Protein AF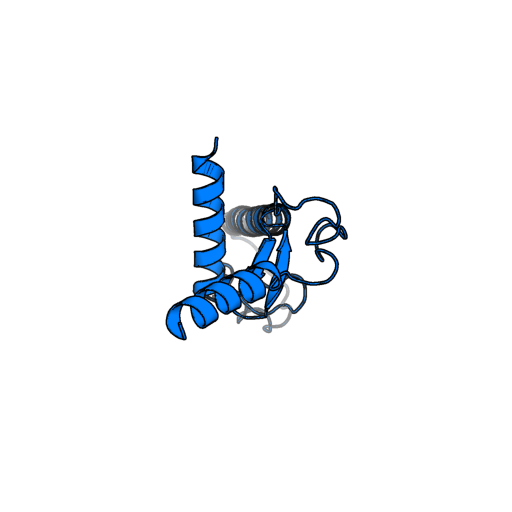-A0A453I289-F1 (afdb_monomer)

Nearest PDB structures (foldseek):
  7uhy-assembly1_B-2  TM=7.084E-01  e=6.950E-01  Homo sapiens

Solvent-accessible surface area (backbone atoms only — not comparable to full-atom values): 8105 Å² total; per-residue (Å²): 109,69,66,57,52,52,51,52,50,49,50,56,53,56,75,65,67,62,77,81,62,54,11,84,83,79,70,45,63,45,57,67,97,82,48,94,85,60,75,63,63,59,40,66,36,75,77,77,64,56,56,31,37,40,68,58,52,52,52,55,51,55,51,59,58,50,55,56,60,54,54,62,59,57,74,75,72,69,91,74,84,87,89,79,94,73,80,94,74,61,76,76,57,68,85,43,71,92,47,55,57,42,92,85,79,60,49,64,56,40,70,68,31,52,51,54,52,49,56,52,52,54,56,57,61,76,74,110

Organism: Aegilops tauschii subsp. strangulata (NCBI:txid200361)

Sequence (128 aa):
MLVTLCEEAGEILSNMNHPAGDCPLCLYPLVSENNHDSALPFMKLMSCYHCFHSDCIMRWWGWLQHDDANSKKIDTTISTEEGLRLSNSDKLFSANHHKGFCPVCRKVFDEKDIEHVRDLLDANTSQL

Foldseek 3Di:
DVVVVVVVVVVVVVLVPFDAAAAPQPRHTQADPPDPPDNQDWDAQPVPRHIHRLVRVLVVLVVLVVVVVVVVVVVVPDPDDDDDDDDPPCVVVVVQSVFFADPPPRHTGDPVRVVRSVVVVV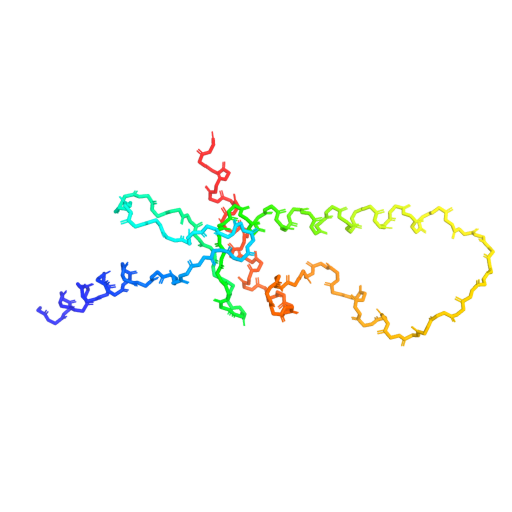VVVVVD

pLDDT: mean 72.65, std 19.72, range [32.56, 96.06]

Mean predicted aligned error: 12.89 Å

Secondary structure (DSSP, 8-state):
-HHHHHHHHHHHHHHH-PPPSB-TTT-SBSS-TT-SS--PPEEE-TTT--EEEHHHHHHHHHHHHHHHHHHHHHTTS----------TTSTTTTT-TTS-B-TTT-PBPPHHHHHHHHHHHHHHHTT-

Radius of gyration: 20.58 Å; Cα contacts (8 Å, |Δi|>4): 90; chains: 1; bounding box: 36×40×77 Å

Structure (mmCIF, N/CA/C/O backbone):
data_AF-A0A453I289-F1
#
_entry.id   AF-A0A453I289-F1
#
loop_
_atom_site.group_PDB
_atom_site.id
_atom_site.type_symbol
_atom_site.label_atom_id
_atom_site.label_alt_id
_atom_site.label_comp_id
_atom_site.label_asym_id
_atom_site.label_entity_id
_atom_site.label_seq_id
_atom_site.pdbx_PDB_ins_code
_atom_site.Cartn_x
_atom_site.Cartn_y
_atom_site.Cartn_z
_atom_site.occupancy
_atom_site.B_iso_or_equiv
_atom_site.auth_seq_id
_atom_site.auth_comp_id
_atom_site.auth_asym_id
_atom_site.auth_atom_id
_atom_site.pdbx_PDB_model_num
ATOM 1 N N . MET A 1 1 ? -1.238 5.954 35.481 1.00 77.38 1 MET A N 1
ATOM 2 C CA . MET A 1 1 ? -0.072 5.048 35.428 1.00 77.38 1 MET A CA 1
ATOM 3 C C . MET A 1 1 ? -0.255 3.984 34.352 1.00 77.38 1 MET A C 1
ATOM 5 O O . MET A 1 1 ? 0.557 3.966 33.449 1.00 77.38 1 MET A O 1
ATOM 9 N N . LEU A 1 2 ? -1.329 3.175 34.360 1.00 91.81 2 LEU A N 1
ATOM 10 C CA . LEU A 1 2 ? -1.567 2.204 33.274 1.00 91.81 2 LEU A CA 1
ATOM 11 C C . LEU A 1 2 ? -1.840 2.868 31.912 1.00 91.81 2 LEU A C 1
ATOM 13 O O . LEU A 1 2 ? -1.240 2.474 30.928 1.00 91.81 2 LEU A O 1
ATOM 17 N N . VAL A 1 3 ? -2.689 3.903 31.870 1.00 94.19 3 VAL A N 1
ATOM 18 C CA . VAL A 1 3 ? -3.008 4.637 30.626 1.00 94.19 3 VAL A CA 1
ATOM 19 C C . VAL A 1 3 ? -1.744 5.192 29.965 1.00 94.19 3 VAL A C 1
ATOM 21 O O . VAL A 1 3 ? -1.518 4.950 28.791 1.00 94.19 3 VAL A O 1
ATOM 24 N N . THR A 1 4 ? -0.876 5.824 30.753 1.00 93.19 4 THR A N 1
ATOM 25 C CA . THR A 1 4 ? 0.390 6.414 30.297 1.00 93.19 4 THR A CA 1
ATOM 26 C C . THR A 1 4 ? 1.342 5.363 29.720 1.00 93.19 4 THR A C 1
ATOM 28 O O . THR A 1 4 ? 1.926 5.572 28.667 1.00 93.19 4 THR A O 1
ATOM 31 N N . LEU A 1 5 ? 1.443 4.195 30.369 1.00 94.62 5 LEU A N 1
ATOM 32 C CA . LEU A 1 5 ? 2.221 3.063 29.853 1.00 94.62 5 LEU A CA 1
ATOM 33 C C . LEU A 1 5 ? 1.639 2.510 28.546 1.00 94.62 5 LEU A C 1
ATOM 35 O O . LEU A 1 5 ? 2.388 2.110 27.661 1.00 94.62 5 LEU A O 1
ATOM 39 N N . CYS A 1 6 ? 0.311 2.460 28.423 1.00 96.06 6 CYS A N 1
ATOM 40 C CA . CYS A 1 6 ? -0.344 2.013 27.198 1.00 96.06 6 CYS A CA 1
ATOM 41 C C . CYS A 1 6 ? -0.134 2.998 26.039 1.00 96.06 6 CYS A C 1
ATOM 43 O O . CYS A 1 6 ? 0.075 2.555 24.914 1.00 96.06 6 CYS A O 1
ATOM 45 N N . GLU A 1 7 ? -0.174 4.303 26.307 1.00 94.50 7 GLU A N 1
ATOM 46 C CA . GLU A 1 7 ? 0.094 5.352 25.317 1.00 94.50 7 GLU A CA 1
ATOM 47 C C . GLU A 1 7 ? 1.543 5.287 24.823 1.00 94.50 7 GLU A C 1
ATOM 49 O O . GLU A 1 7 ? 1.771 5.202 23.618 1.00 94.50 7 GLU A O 1
ATOM 54 N N . GLU A 1 8 ? 2.508 5.209 25.743 1.00 94.50 8 GLU A N 1
ATOM 55 C CA . GLU A 1 8 ? 3.934 5.104 25.414 1.00 94.50 8 GLU A CA 1
ATOM 56 C C . GLU A 1 8 ? 4.250 3.811 24.646 1.00 94.50 8 GLU A C 1
ATOM 58 O O . GLU A 1 8 ? 4.958 3.825 23.639 1.00 94.50 8 GLU A O 1
ATOM 63 N N . ALA A 1 9 ? 3.655 2.684 25.051 1.00 93.25 9 ALA A N 1
ATOM 64 C CA . ALA A 1 9 ? 3.773 1.439 24.299 1.00 93.25 9 ALA A CA 1
ATOM 65 C C . ALA A 1 9 ? 3.180 1.566 22.886 1.00 93.25 9 ALA A C 1
ATOM 67 O O . ALA A 1 9 ? 3.764 1.054 21.931 1.00 93.25 9 ALA A O 1
ATOM 68 N N . GLY A 1 10 ? 2.041 2.247 22.736 1.00 90.06 10 GLY A N 1
ATOM 69 C CA . GLY A 1 10 ? 1.417 2.501 21.439 1.00 90.06 10 GLY A CA 1
ATOM 70 C C . GLY A 1 10 ? 2.304 3.335 20.516 1.00 90.06 10 GLY A C 1
ATOM 71 O O . GLY A 1 10 ? 2.446 2.994 19.341 1.00 90.06 10 GLY A O 1
ATOM 72 N N . GLU A 1 11 ? 2.941 4.377 21.045 1.00 88.00 11 GLU A N 1
ATOM 73 C CA . GLU A 1 11 ? 3.878 5.225 20.306 1.00 88.00 11 GLU A CA 1
ATOM 74 C C . GLU A 1 11 ? 5.115 4.438 19.852 1.00 88.00 11 GLU A C 1
ATOM 76 O O . GLU A 1 11 ? 5.426 4.412 18.660 1.00 88.00 11 GLU A O 1
ATOM 81 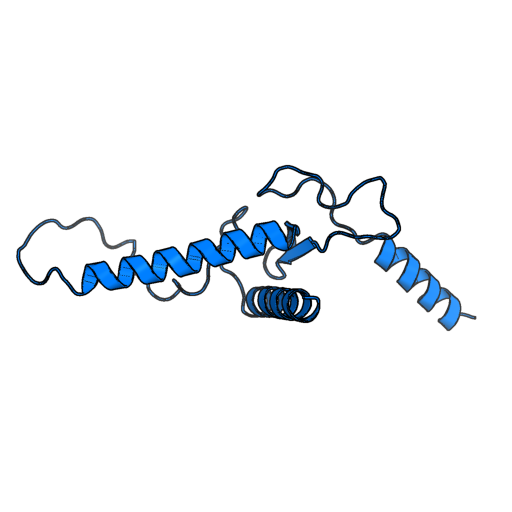N N . ILE A 1 12 ? 5.767 3.714 20.768 1.00 86.88 12 ILE A N 1
ATOM 82 C CA . ILE A 1 12 ? 6.955 2.903 20.458 1.00 86.88 12 ILE A CA 1
ATOM 83 C C . ILE A 1 12 ? 6.627 1.853 19.393 1.00 86.88 12 ILE A C 1
ATOM 85 O O . ILE A 1 12 ? 7.341 1.729 18.398 1.00 86.88 12 ILE A O 1
ATOM 89 N N . LEU A 1 13 ? 5.529 1.112 19.570 1.00 87.31 13 LEU A N 1
ATOM 90 C CA . LEU A 1 13 ? 5.132 0.070 18.624 1.00 87.31 13 LEU A CA 1
ATOM 91 C C . LEU A 1 13 ? 4.746 0.649 17.263 1.00 87.31 13 LEU A C 1
ATOM 93 O O . LEU A 1 13 ? 5.056 0.034 16.247 1.00 87.31 13 LEU A O 1
ATOM 97 N N . SER A 1 14 ? 4.112 1.823 17.224 1.00 82.62 14 SER A N 1
ATOM 98 C CA . SER A 1 14 ? 3.772 2.497 15.966 1.00 82.62 14 SER A CA 1
ATOM 99 C C . SER A 1 14 ? 5.023 2.959 15.223 1.00 82.62 14 SER A C 1
ATOM 101 O O . SER A 1 14 ? 5.135 2.719 14.023 1.00 82.62 14 SER A O 1
ATOM 103 N N . ASN A 1 15 ? 5.999 3.524 15.937 1.00 79.25 15 ASN A N 1
ATOM 104 C CA . ASN A 1 15 ? 7.278 3.952 15.365 1.00 79.25 15 ASN A CA 1
ATOM 105 C C . ASN A 1 15 ? 8.111 2.771 14.841 1.00 79.25 15 ASN A C 1
ATOM 107 O O . ASN A 1 15 ? 8.824 2.900 13.849 1.00 79.25 15 ASN A O 1
ATOM 111 N N . MET A 1 16 ? 7.994 1.599 15.471 1.00 80.00 16 MET A N 1
ATOM 112 C CA . MET A 1 16 ? 8.642 0.364 15.018 1.00 80.00 16 MET A CA 1
ATOM 113 C C . MET A 1 16 ? 7.865 -0.370 13.912 1.00 80.00 16 MET A C 1
ATOM 115 O O . MET A 1 16 ? 8.392 -1.308 13.315 1.00 80.00 16 MET A O 1
ATOM 119 N N . ASN A 1 17 ? 6.621 0.023 13.621 1.00 81.88 17 ASN A N 1
ATOM 120 C CA . ASN A 1 17 ? 5.751 -0.653 12.656 1.00 81.88 17 ASN A CA 1
ATOM 121 C C . ASN A 1 17 ? 6.005 -0.173 11.220 1.00 81.88 17 ASN A C 1
ATOM 123 O O . ASN A 1 17 ? 5.101 0.284 10.515 1.00 81.88 17 ASN A O 1
ATOM 127 N N . HIS A 1 18 ? 7.254 -0.279 10.783 1.00 81.81 18 HIS A N 1
ATOM 128 C CA . HIS A 1 18 ? 7.658 0.048 9.426 1.00 81.81 18 HIS A CA 1
ATOM 129 C C . HIS A 1 18 ? 7.816 -1.234 8.586 1.00 81.81 18 HIS A C 1
ATOM 131 O O . HIS A 1 18 ? 8.156 -2.296 9.117 1.00 81.81 18 HIS A O 1
ATOM 137 N N . PRO A 1 19 ? 7.559 -1.192 7.268 1.00 87.50 19 PRO A N 1
ATOM 138 C CA . PRO A 1 19 ? 7.777 -2.342 6.410 1.00 87.50 19 PRO A CA 1
ATOM 139 C C . PRO A 1 19 ? 9.271 -2.665 6.344 1.00 87.50 19 PRO A C 1
ATOM 141 O O . PRO A 1 19 ? 10.125 -1.777 6.390 1.00 87.50 19 PRO A O 1
ATOM 144 N N . ALA A 1 20 ? 9.576 -3.953 6.232 1.00 84.38 20 ALA A N 1
ATOM 145 C CA . ALA A 1 20 ? 10.927 -4.430 5.991 1.00 84.38 20 ALA A CA 1
ATOM 146 C C . ALA A 1 20 ? 11.169 -4.623 4.488 1.00 84.38 20 ALA A C 1
ATOM 148 O O . ALA A 1 20 ? 10.255 -4.997 3.748 1.00 84.38 20 ALA A O 1
ATOM 149 N N . GLY A 1 21 ? 12.422 -4.442 4.071 1.00 89.25 21 GLY A N 1
ATOM 150 C CA . GLY A 1 21 ? 12.885 -4.726 2.715 1.00 89.25 21 GLY A CA 1
ATOM 151 C C . GLY A 1 21 ? 12.678 -3.591 1.713 1.00 89.25 21 GLY A C 1
ATOM 152 O O . GLY A 1 21 ? 12.409 -2.438 2.066 1.00 89.25 21 GLY A O 1
ATOM 153 N N . ASP A 1 22 ? 12.831 -3.951 0.442 1.00 92.44 22 ASP A N 1
ATOM 154 C CA . ASP A 1 22 ? 12.874 -3.011 -0.672 1.00 92.44 22 ASP A CA 1
ATOM 155 C C . ASP A 1 22 ? 11.521 -2.879 -1.370 1.00 92.44 22 ASP A C 1
ATOM 157 O O . ASP A 1 22 ? 10.719 -3.814 -1.442 1.00 92.44 22 ASP A O 1
ATOM 161 N N . CYS A 1 23 ? 11.277 -1.700 -1.936 1.00 93.19 23 CYS A N 1
ATOM 162 C CA . CYS A 1 23 ? 10.119 -1.438 -2.771 1.00 93.19 23 CYS A CA 1
ATOM 163 C C . CYS A 1 23 ? 10.206 -2.286 -4.052 1.00 93.19 23 CYS A C 1
ATOM 165 O O . CYS A 1 23 ? 11.151 -2.111 -4.826 1.00 93.19 23 CYS A O 1
ATOM 167 N N . PRO A 1 24 ? 9.207 -3.131 -4.367 1.00 94.12 24 PRO A N 1
ATOM 168 C CA . PRO A 1 24 ? 9.261 -4.008 -5.541 1.00 94.12 24 PRO A CA 1
ATOM 169 C C . PRO A 1 24 ? 9.297 -3.285 -6.897 1.00 94.12 24 PRO A C 1
ATOM 171 O O . PRO A 1 24 ? 9.574 -3.913 -7.913 1.00 94.12 24 PRO A O 1
ATOM 174 N N . LEU A 1 25 ? 8.973 -1.987 -6.933 1.00 93.38 25 LEU A N 1
ATOM 175 C CA . LEU A 1 25 ? 8.912 -1.196 -8.167 1.00 93.38 25 LEU A CA 1
ATOM 176 C C . LEU A 1 25 ? 10.232 -0.489 -8.493 1.00 93.38 25 LEU A C 1
ATOM 178 O O . LEU A 1 25 ? 10.586 -0.388 -9.663 1.00 93.38 25 LEU A O 1
ATOM 182 N N . CYS A 1 26 ? 10.949 0.013 -7.484 1.00 94.00 26 CYS A N 1
ATOM 183 C CA . CYS A 1 26 ? 12.201 0.753 -7.685 1.00 94.00 26 CYS A CA 1
ATOM 184 C C . CYS A 1 26 ? 13.439 0.041 -7.128 1.00 94.00 26 CYS A C 1
ATOM 186 O O . CYS A 1 26 ? 14.548 0.469 -7.425 1.00 94.00 26 CYS A O 1
ATOM 188 N N . LEU A 1 27 ? 13.255 -1.037 -6.358 1.00 93.94 27 LEU A N 1
ATOM 189 C CA . LEU A 1 27 ? 14.310 -1.842 -5.734 1.00 93.94 27 LEU A CA 1
ATOM 190 C C . LEU A 1 27 ? 15.176 -1.083 -4.712 1.00 93.94 27 LEU A C 1
ATOM 192 O O . LEU A 1 27 ? 16.280 -1.517 -4.400 1.00 93.94 27 LEU A O 1
ATOM 196 N N . TYR A 1 28 ? 14.673 0.033 -4.180 1.00 91.31 28 TYR A N 1
ATOM 197 C CA . TYR A 1 28 ? 15.290 0.760 -3.068 1.00 91.31 28 TYR A CA 1
ATOM 198 C C . TYR A 1 28 ? 14.559 0.478 -1.747 1.00 91.31 28 TYR A C 1
ATOM 200 O O . TYR A 1 28 ? 13.350 0.216 -1.784 1.00 91.31 28 TYR A O 1
ATOM 208 N N . PRO A 1 29 ? 15.238 0.603 -0.590 1.00 90.44 29 PRO A N 1
ATOM 209 C CA . PRO A 1 29 ? 14.636 0.375 0.722 1.00 90.44 29 PRO A CA 1
ATOM 210 C C . PRO A 1 29 ? 13.346 1.172 0.929 1.00 90.44 29 PRO A C 1
ATOM 212 O O . PRO A 1 29 ? 13.290 2.370 0.636 1.00 90.44 29 PRO A O 1
ATOM 215 N N . LEU A 1 30 ? 12.299 0.522 1.452 1.00 87.06 30 LEU A N 1
ATOM 216 C CA . LEU A 1 30 ? 11.030 1.190 1.788 1.00 87.06 30 LEU A CA 1
ATOM 217 C C . LEU A 1 30 ? 11.198 2.229 2.903 1.00 87.06 30 LEU A C 1
ATOM 219 O O . LEU A 1 30 ? 10.445 3.197 2.960 1.00 87.06 30 LEU A O 1
ATOM 223 N N . VAL A 1 31 ? 12.200 2.028 3.758 1.00 83.62 31 VAL A N 1
ATOM 224 C CA . VAL A 1 31 ? 12.556 2.887 4.886 1.00 83.62 31 VAL A CA 1
ATOM 225 C C . VAL A 1 31 ? 14.060 3.133 4.817 1.00 83.62 31 VAL A C 1
ATOM 227 O O . VAL A 1 31 ? 14.831 2.189 4.659 1.00 83.62 31 VAL A O 1
ATOM 230 N N . SER A 1 32 ? 14.483 4.395 4.901 1.00 75.88 32 SER A N 1
ATOM 231 C CA . SER A 1 32 ? 15.907 4.751 4.927 1.00 75.88 32 SER A CA 1
ATOM 232 C C . SER A 1 32 ? 16.484 4.529 6.324 1.00 75.88 32 SER A C 1
ATOM 234 O O . SER A 1 32 ? 15.887 4.970 7.303 1.00 75.88 32 SER A O 1
ATOM 236 N N . GLU A 1 33 ? 17.667 3.919 6.418 1.00 65.38 33 GLU A N 1
ATOM 237 C CA . GLU A 1 33 ? 18.351 3.645 7.695 1.00 65.38 33 GLU A CA 1
ATOM 238 C C . GLU A 1 33 ? 18.751 4.923 8.464 1.00 65.38 33 GLU A C 1
ATOM 240 O O . GLU A 1 33 ? 18.994 4.862 9.665 1.00 65.38 33 GLU A O 1
ATOM 245 N N . ASN A 1 34 ? 18.787 6.088 7.797 1.00 60.16 34 ASN A N 1
ATOM 246 C CA . ASN A 1 34 ? 19.355 7.332 8.339 1.00 60.16 34 ASN A CA 1
ATOM 247 C C . ASN A 1 34 ? 18.347 8.453 8.655 1.00 60.16 34 ASN A C 1
ATOM 249 O O . ASN A 1 34 ? 18.769 9.512 9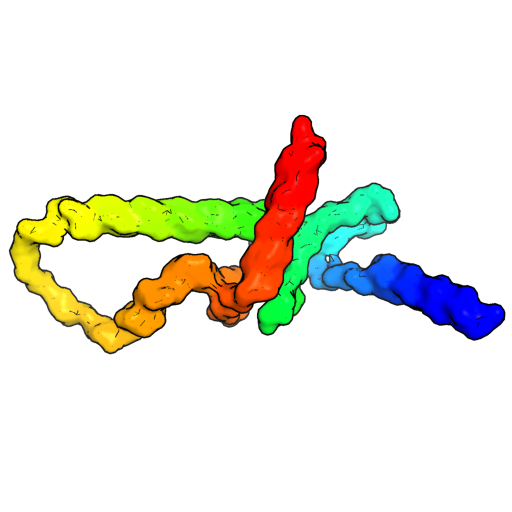.117 1.00 60.16 34 ASN A O 1
ATOM 253 N N . ASN A 1 35 ? 17.046 8.280 8.405 1.00 54.50 35 ASN A N 1
ATOM 254 C CA . ASN A 1 35 ? 16.068 9.360 8.590 1.00 54.50 35 ASN A CA 1
ATOM 255 C C . ASN A 1 35 ? 15.101 9.062 9.736 1.00 54.50 35 ASN A C 1
ATOM 257 O O . ASN A 1 35 ? 14.062 8.442 9.533 1.00 54.50 35 ASN A O 1
ATOM 261 N N . HIS A 1 36 ? 15.416 9.599 10.915 1.00 51.94 36 HIS A N 1
ATOM 262 C CA . HIS A 1 36 ? 14.460 9.725 12.019 1.00 51.94 36 HIS A CA 1
ATOM 263 C C . HIS A 1 36 ? 13.349 10.761 11.743 1.00 51.94 36 HIS A C 1
ATOM 265 O O . HIS A 1 36 ? 12.313 10.691 12.390 1.00 51.94 36 HIS A O 1
ATOM 271 N N . ASP A 1 37 ? 13.521 11.660 10.760 1.00 51.38 37 ASP A N 1
ATOM 272 C CA . ASP A 1 37 ? 12.644 12.837 10.589 1.00 51.38 37 ASP A CA 1
ATOM 273 C C . ASP A 1 37 ? 11.951 12.964 9.221 1.00 51.38 37 ASP A C 1
ATOM 275 O O . ASP A 1 37 ? 11.154 13.874 9.004 1.00 51.38 37 ASP A O 1
ATOM 279 N N . SER A 1 38 ? 12.209 12.062 8.272 1.00 49.06 38 SER A N 1
ATOM 280 C CA . SER A 1 38 ? 11.463 12.036 7.005 1.00 49.06 38 SER A CA 1
ATOM 281 C C . SER A 1 38 ? 11.221 10.603 6.562 1.00 49.06 38 SER A C 1
ATOM 283 O O . SER A 1 38 ? 11.892 10.067 5.678 1.00 49.06 38 SER A O 1
ATOM 285 N N . ALA A 1 39 ? 10.253 9.957 7.213 1.00 54.25 39 ALA A N 1
ATOM 286 C CA . ALA A 1 39 ? 9.659 8.746 6.676 1.00 54.25 39 ALA A CA 1
ATOM 287 C C . ALA A 1 39 ? 9.120 9.088 5.280 1.00 54.25 39 ALA A C 1
ATOM 289 O O . ALA A 1 39 ? 8.123 9.800 5.153 1.00 54.25 39 ALA A O 1
ATOM 290 N N . LEU A 1 40 ? 9.808 8.639 4.225 1.00 56.75 40 LEU A N 1
ATOM 291 C CA . LEU A 1 40 ? 9.226 8.690 2.891 1.00 56.75 40 LEU A CA 1
ATOM 292 C C . LEU A 1 40 ? 7.903 7.928 2.976 1.00 56.75 40 LEU A C 1
ATOM 294 O O . LEU A 1 40 ? 7.904 6.795 3.473 1.00 56.75 40 LEU A O 1
ATOM 298 N N . PRO A 1 41 ? 6.779 8.529 2.555 1.00 76.56 41 PRO A N 1
ATOM 299 C CA . PRO A 1 41 ? 5.498 7.868 2.672 1.00 76.56 41 PRO A CA 1
ATOM 300 C C . PRO A 1 41 ? 5.577 6.578 1.854 1.00 76.56 41 PRO A C 1
ATOM 302 O O . PRO A 1 41 ? 5.840 6.589 0.648 1.00 76.56 41 PRO A O 1
ATOM 305 N N . PHE A 1 42 ? 5.429 5.448 2.536 1.00 83.75 42 PHE A N 1
ATOM 306 C CA . PHE A 1 42 ? 5.192 4.168 1.898 1.00 83.75 42 PHE A CA 1
ATOM 307 C C . PHE A 1 42 ? 3.697 3.888 1.951 1.00 83.75 42 PHE A C 1
ATOM 309 O O . PHE A 1 42 ? 2.987 4.287 2.874 1.00 83.75 42 PHE A O 1
ATOM 316 N N . MET A 1 43 ? 3.229 3.157 0.958 1.00 87.06 43 MET A N 1
ATOM 317 C CA . MET A 1 43 ? 1.867 2.699 0.866 1.00 87.06 43 MET A CA 1
ATOM 318 C C . MET A 1 43 ? 1.824 1.194 1.090 1.00 87.06 43 MET A C 1
ATOM 320 O O . MET A 1 43 ? 2.562 0.446 0.445 1.00 87.06 43 MET A O 1
ATOM 324 N N . LYS A 1 44 ? 0.916 0.745 1.956 1.00 89.62 44 LYS A N 1
ATOM 325 C CA . LYS A 1 44 ? 0.596 -0.668 2.158 1.00 89.62 44 LYS A CA 1
ATOM 326 C C . LYS A 1 44 ? -0.784 -0.959 1.588 1.00 89.62 44 LYS A C 1
ATOM 328 O O . LYS A 1 44 ? -1.767 -0.371 2.024 1.00 89.62 44 LYS A O 1
ATOM 333 N N . LEU A 1 45 ? -0.868 -1.906 0.657 1.0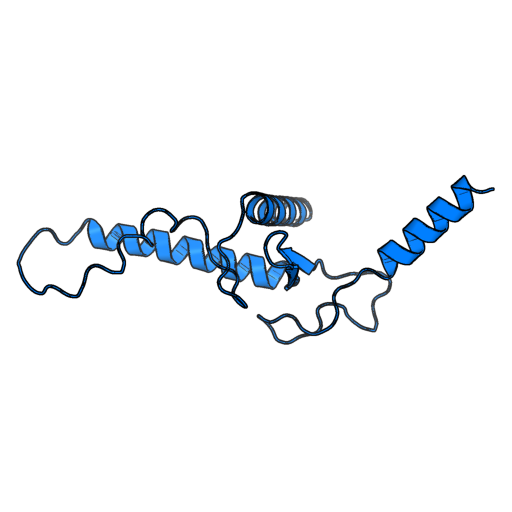0 89.44 45 LEU A N 1
ATOM 334 C CA . LEU A 1 45 ? -2.164 -2.378 0.174 1.00 89.44 45 LEU A CA 1
ATOM 335 C C . LEU A 1 45 ? -2.890 -3.111 1.309 1.00 89.44 45 LEU A C 1
ATOM 337 O O . LEU A 1 45 ? -2.354 -4.049 1.901 1.00 89.44 45 LEU A O 1
ATOM 341 N N . MET A 1 46 ? -4.122 -2.722 1.596 1.00 87.88 46 MET A N 1
ATOM 342 C CA . MET A 1 46 ? -4.971 -3.325 2.621 1.00 87.88 46 MET A CA 1
ATOM 343 C C . MET A 1 46 ? -5.424 -4.734 2.235 1.00 87.88 46 MET A C 1
ATOM 345 O O . MET A 1 46 ? -5.627 -5.575 3.110 1.00 87.88 46 MET A O 1
ATOM 349 N N . SER A 1 47 ? -5.551 -5.023 0.937 1.00 89.69 47 SER A N 1
ATOM 350 C CA . SER A 1 47 ? -6.005 -6.332 0.465 1.00 89.69 47 SER A CA 1
ATOM 351 C C . SER A 1 47 ? -4.926 -7.416 0.514 1.00 89.69 47 SER A C 1
ATOM 353 O O . SER A 1 47 ? -5.245 -8.576 0.775 1.00 89.69 47 SER A O 1
ATOM 355 N N . CYS A 1 48 ? -3.664 -7.092 0.227 1.00 93.00 48 CYS A N 1
ATOM 356 C CA . CYS A 1 48 ? -2.587 -8.084 0.080 1.00 93.00 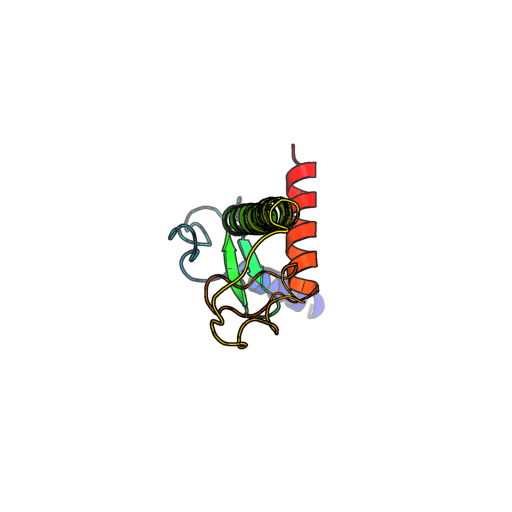48 CYS A CA 1
ATOM 357 C C . CYS A 1 48 ? -1.323 -7.772 0.883 1.00 93.00 48 CYS A C 1
ATOM 359 O O . CYS A 1 48 ? -0.374 -8.547 0.826 1.00 93.00 48 CYS A O 1
ATOM 361 N N . TYR A 1 49 ? -1.306 -6.656 1.610 1.00 91.62 49 TYR A N 1
ATOM 362 C CA . TYR A 1 49 ? -0.240 -6.234 2.518 1.00 91.62 49 TYR A CA 1
ATOM 363 C C . TYR A 1 49 ? 1.134 -5.969 1.889 1.00 91.62 49 TYR A C 1
ATOM 365 O O . TYR A 1 49 ? 2.068 -5.639 2.619 1.00 91.62 49 TYR A O 1
ATOM 373 N N . HIS A 1 50 ? 1.265 -6.031 0.562 1.00 93.56 50 HIS A N 1
ATOM 374 C CA . HIS A 1 50 ? 2.472 -5.585 -0.134 1.00 93.56 50 HIS A CA 1
ATOM 375 C C . HIS A 1 50 ? 2.656 -4.073 0.009 1.00 93.56 50 HIS A C 1
ATOM 377 O O . HIS A 1 50 ? 1.685 -3.312 -0.042 1.00 93.56 50 HIS A O 1
ATOM 383 N N . CYS A 1 51 ? 3.911 -3.666 0.188 1.00 92.62 51 CYS A N 1
ATOM 384 C CA . CYS A 1 51 ? 4.301 -2.289 0.451 1.00 92.62 51 CYS A CA 1
ATOM 385 C C . CYS A 1 51 ? 5.136 -1.722 -0.702 1.00 92.62 51 CYS A C 1
ATOM 387 O O . CYS A 1 51 ? 5.941 -2.433 -1.304 1.00 92.62 51 CYS A O 1
ATOM 389 N N . PHE A 1 52 ? 4.947 -0.438 -0.991 1.00 92.44 52 PHE A N 1
ATOM 390 C CA . PHE A 1 52 ? 5.631 0.309 -2.048 1.00 92.44 52 PHE A CA 1
ATOM 391 C C . PHE A 1 52 ? 5.947 1.713 -1.538 1.00 92.44 52 PHE A C 1
ATOM 393 O O . PHE A 1 52 ? 5.248 2.201 -0.656 1.00 92.44 52 PHE A O 1
ATOM 400 N N . HIS A 1 53 ? 6.920 2.419 -2.115 1.00 90.75 53 HIS A N 1
ATOM 401 C CA . HIS A 1 53 ? 6.939 3.878 -1.948 1.00 90.75 53 HIS A CA 1
ATOM 402 C C . HIS A 1 53 ? 5.669 4.468 -2.559 1.00 90.75 53 HIS A C 1
ATOM 404 O O . HIS A 1 53 ? 5.274 4.043 -3.653 1.00 90.75 53 HIS A O 1
ATOM 410 N N . SER A 1 54 ? 5.070 5.461 -1.900 1.00 86.88 54 SER A N 1
ATOM 411 C CA . SER A 1 54 ? 3.850 6.114 -2.388 1.00 86.88 54 SER A CA 1
ATOM 412 C C . SER A 1 54 ? 4.034 6.636 -3.815 1.00 86.88 54 SER A C 1
ATOM 414 O O . SER A 1 54 ? 3.217 6.346 -4.683 1.00 86.88 54 SER A O 1
ATOM 416 N N . ASP A 1 55 ? 5.167 7.268 -4.126 1.00 87.69 55 ASP A N 1
ATOM 417 C CA . ASP A 1 55 ? 5.460 7.737 -5.488 1.00 87.69 55 ASP A CA 1
ATOM 418 C C . ASP A 1 55 ? 5.511 6.617 -6.526 1.00 87.69 55 ASP A C 1
ATOM 420 O O . ASP A 1 55 ? 5.054 6.779 -7.660 1.00 87.69 55 ASP A O 1
ATOM 424 N N . CYS A 1 56 ? 6.082 5.469 -6.157 1.00 90.31 56 CYS A N 1
ATOM 425 C CA . CYS A 1 56 ? 6.225 4.348 -7.077 1.00 90.31 56 CYS A CA 1
ATOM 426 C C . CYS A 1 56 ? 4.855 3.778 -7.450 1.00 90.31 56 CYS A C 1
ATOM 428 O O . CYS A 1 56 ? 4.576 3.577 -8.634 1.00 90.31 56 CYS A O 1
ATOM 430 N N . ILE A 1 57 ? 3.988 3.560 -6.458 1.00 88.19 57 ILE A N 1
ATOM 431 C CA . ILE A 1 57 ? 2.649 3.022 -6.707 1.00 88.19 57 ILE A CA 1
ATOM 432 C C . ILE A 1 57 ? 1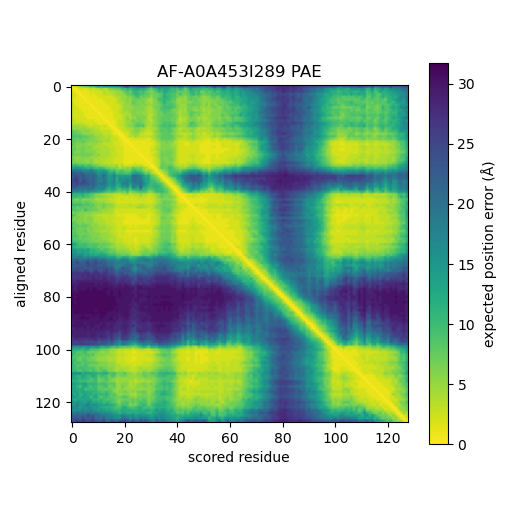.729 4.051 -7.379 1.00 88.19 57 ILE A C 1
ATOM 434 O O . ILE A 1 57 ? 0.957 3.675 -8.258 1.00 88.19 57 ILE A O 1
ATOM 438 N N . MET A 1 58 ? 1.858 5.346 -7.066 1.00 85.44 58 MET A N 1
ATOM 439 C CA . MET A 1 58 ? 1.101 6.411 -7.736 1.00 85.44 58 MET A CA 1
ATOM 440 C C . MET A 1 58 ? 1.459 6.514 -9.225 1.00 85.44 58 MET A C 1
ATOM 442 O O . MET A 1 58 ? 0.564 6.594 -10.068 1.00 85.44 58 MET A O 1
ATOM 446 N N . ARG A 1 59 ? 2.751 6.442 -9.582 1.00 87.88 59 ARG A N 1
ATOM 447 C CA . ARG A 1 59 ? 3.182 6.416 -10.994 1.00 87.88 59 ARG A CA 1
ATOM 448 C C . ARG A 1 59 ? 2.653 5.189 -11.726 1.00 87.88 59 ARG A C 1
ATOM 450 O O . ARG A 1 59 ? 2.121 5.326 -12.825 1.00 87.88 59 ARG A O 1
ATOM 457 N N . TRP A 1 60 ? 2.758 4.016 -11.099 1.00 87.19 60 TRP A N 1
ATOM 458 C CA . TRP A 1 60 ? 2.195 2.775 -11.631 1.00 87.19 60 TRP A CA 1
ATOM 459 C C . TRP A 1 60 ? 0.690 2.907 -11.903 1.00 87.19 60 TRP A C 1
ATOM 461 O O . TRP A 1 60 ? 0.208 2.540 -12.973 1.00 87.19 60 TRP A O 1
ATOM 471 N N . TRP A 1 61 ? -0.050 3.498 -10.964 1.00 82.56 61 TRP A N 1
ATOM 472 C CA . TRP A 1 61 ? -1.485 3.723 -11.108 1.00 82.56 61 TRP A CA 1
ATOM 473 C C . TRP A 1 61 ? -1.833 4.713 -12.225 1.00 82.56 61 TRP A C 1
ATOM 475 O O . TRP A 1 61 ? -2.798 4.512 -12.964 1.00 82.56 61 TRP A O 1
ATOM 485 N N . GLY A 1 62 ? -1.041 5.777 -12.376 1.00 82.12 62 GLY A N 1
ATOM 486 C CA . GLY A 1 62 ? -1.175 6.710 -13.493 1.00 82.12 62 GLY A CA 1
ATOM 487 C C . GLY A 1 62 ? -1.076 5.995 -14.842 1.00 82.12 62 GLY A C 1
ATOM 488 O O . GLY A 1 62 ? -1.898 6.233 -15.723 1.00 82.12 62 GLY A O 1
ATOM 489 N N . TRP A 1 63 ? -0.129 5.064 -14.984 1.00 82.00 63 TRP A N 1
ATOM 490 C CA . TRP A 1 63 ? 0.061 4.305 -16.225 1.00 82.00 63 TRP A CA 1
ATOM 491 C C . TRP A 1 63 ? -1.128 3.392 -16.542 1.00 82.00 63 TRP A C 1
ATOM 493 O O . TRP A 1 63 ? -1.612 3.413 -17.672 1.00 82.00 63 TRP A O 1
ATOM 503 N N . LEU A 1 64 ? -1.667 2.680 -15.545 1.00 78.94 64 LEU A N 1
ATOM 504 C CA . LEU A 1 64 ? -2.843 1.816 -15.726 1.00 78.94 64 LEU A CA 1
ATOM 505 C C . LEU A 1 64 ? -4.059 2.575 -16.283 1.00 78.94 64 LEU A C 1
ATOM 507 O O . LEU A 1 64 ? -4.762 2.074 -17.156 1.00 78.94 64 LEU A O 1
ATOM 511 N N . GLN A 1 65 ? -4.292 3.805 -15.819 1.00 71.50 65 GLN A N 1
ATOM 512 C CA . GLN A 1 65 ? -5.412 4.623 -16.298 1.00 71.50 65 GLN A CA 1
ATOM 513 C C . GLN A 1 65 ? -5.212 5.137 -17.733 1.00 71.50 65 GLN A C 1
ATOM 515 O O . GLN A 1 65 ? -6.187 5.331 -18.465 1.00 71.50 65 GLN A O 1
AT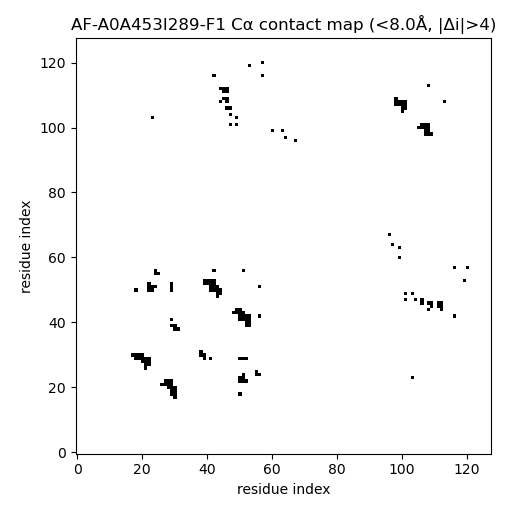OM 520 N N . HIS A 1 66 ? -3.964 5.376 -18.147 1.00 65.31 66 HIS A N 1
ATOM 521 C CA . HIS A 1 66 ? -3.653 5.836 -19.501 1.00 65.31 66 HIS A CA 1
ATOM 522 C C . HIS A 1 66 ? -3.812 4.729 -20.553 1.00 65.31 66 HIS A C 1
ATOM 524 O O . HIS A 1 66 ? -4.296 5.020 -21.653 1.00 65.31 66 HIS A O 1
ATOM 530 N N . ASP A 1 67 ? -3.479 3.480 -20.218 1.00 61.47 67 ASP A N 1
ATOM 531 C CA . ASP A 1 67 ? -3.659 2.333 -21.118 1.00 61.47 67 ASP A CA 1
ATOM 532 C C . ASP A 1 67 ? -5.147 2.081 -21.432 1.00 61.47 67 ASP A C 1
ATOM 534 O O . ASP A 1 67 ? -5.517 1.897 -22.597 1.00 61.47 67 ASP A O 1
ATOM 538 N N . ASP A 1 68 ? -6.031 2.209 -20.437 1.00 57.47 68 ASP A N 1
ATOM 539 C CA . ASP A 1 68 ? -7.487 2.099 -20.620 1.00 57.47 68 ASP A CA 1
ATOM 540 C C . ASP A 1 68 ? -8.063 3.195 -21.538 1.00 57.47 68 ASP A C 1
ATOM 542 O O . ASP A 1 68 ? -8.964 2.949 -22.352 1.00 57.47 68 ASP A O 1
ATOM 546 N N . ALA A 1 69 ? -7.550 4.425 -21.427 1.00 54.16 69 ALA A N 1
ATOM 547 C CA . ALA A 1 69 ? -7.999 5.556 -22.239 1.00 54.16 69 ALA A CA 1
ATOM 548 C C . ALA A 1 69 ? -7.574 5.429 -23.711 1.00 54.16 69 ALA A C 1
ATOM 550 O O . ALA A 1 69 ? -8.284 5.905 -24.604 1.00 54.16 69 ALA A O 1
ATOM 551 N N . ASN A 1 70 ? -6.429 4.794 -23.971 1.00 52.91 70 ASN A N 1
ATOM 552 C CA . ASN A 1 70 ? -5.945 4.563 -25.327 1.00 52.91 70 ASN A CA 1
ATOM 553 C C . ASN A 1 70 ? -6.667 3.372 -25.981 1.00 52.91 70 ASN A C 1
ATOM 555 O O . ASN A 1 70 ? -7.072 3.470 -27.136 1.00 52.91 70 ASN A O 1
ATOM 559 N N . SER A 1 71 ? -6.940 2.305 -25.221 1.00 54.88 71 SER A N 1
ATOM 560 C CA . SER A 1 71 ? -7.668 1.124 -25.708 1.00 54.88 71 SER A CA 1
ATOM 561 C C . SER A 1 71 ? -9.101 1.460 -26.167 1.00 54.88 71 SER A C 1
ATOM 563 O O . SER A 1 71 ? -9.517 1.081 -27.261 1.00 54.88 71 SER A O 1
ATOM 565 N N . LYS A 1 72 ? -9.822 2.324 -25.429 1.00 50.19 72 LYS A N 1
ATOM 566 C CA . LYS A 1 72 ? -11.167 2.806 -25.822 1.00 50.19 72 LYS A CA 1
ATOM 567 C C . LYS A 1 72 ? -11.213 3.616 -27.127 1.00 50.19 72 LYS A C 1
ATOM 569 O O . LYS A 1 72 ? -12.275 3.706 -27.743 1.00 50.19 72 LYS A O 1
ATOM 574 N N . LYS A 1 73 ? -10.103 4.226 -27.561 1.00 47.75 73 LYS A N 1
ATOM 575 C CA . LYS A 1 73 ? -10.056 4.967 -28.837 1.00 47.75 73 LYS A CA 1
ATOM 576 C C . LYS A 1 73 ? -9.964 4.040 -30.049 1.00 47.75 73 LYS A C 1
ATOM 578 O O . LYS A 1 73 ? -10.428 4.408 -31.127 1.00 47.75 73 LYS A O 1
ATOM 583 N N . ILE A 1 74 ? -9.401 2.846 -29.878 1.00 51.47 74 ILE A N 1
ATOM 584 C CA . ILE A 1 74 ? -9.177 1.896 -30.972 1.00 51.47 74 ILE A CA 1
ATOM 585 C C . ILE A 1 74 ? -10.496 1.198 -31.348 1.00 51.47 74 ILE A C 1
ATOM 587 O O . ILE A 1 74 ? -10.801 1.065 -32.533 1.00 51.47 74 ILE A O 1
ATOM 591 N N . ASP A 1 75 ? -11.352 0.900 -30.364 1.00 46.91 75 ASP A N 1
ATOM 592 C CA . ASP A 1 75 ? -12.657 0.252 -30.586 1.00 46.91 75 ASP A CA 1
ATOM 593 C C . ASP A 1 75 ? -13.689 1.128 -31.321 1.00 46.91 75 ASP A C 1
ATOM 595 O O . ASP A 1 75 ? -14.679 0.620 -31.843 1.00 46.91 75 ASP A O 1
ATOM 599 N N . THR A 1 76 ? -13.471 2.446 -31.416 1.00 45.50 76 THR A N 1
ATOM 600 C CA . THR A 1 76 ? -14.401 3.350 -32.125 1.00 45.50 76 THR A CA 1
ATOM 601 C C . THR A 1 76 ? -14.130 3.415 -33.639 1.00 45.50 76 THR A C 1
ATOM 603 O O . THR A 1 76 ? -14.945 3.965 -34.376 1.00 45.50 76 THR A O 1
ATOM 606 N N . THR A 1 77 ? -13.027 2.837 -34.142 1.00 45.38 77 THR A N 1
ATOM 607 C CA . THR A 1 77 ? -12.588 3.073 -35.539 1.00 45.38 77 THR A CA 1
ATOM 608 C C . THR A 1 77 ? -12.590 1.834 -36.445 1.00 45.38 77 THR A C 1
ATOM 610 O O . THR A 1 77 ? -12.365 1.974 -37.641 1.00 45.38 77 THR A O 1
ATOM 613 N N . ILE A 1 78 ? -12.888 0.627 -35.952 1.00 46.94 78 ILE A N 1
ATOM 614 C CA . ILE A 1 78 ? -12.873 -0.587 -36.794 1.00 46.94 78 ILE A CA 1
ATOM 615 C C . ILE A 1 78 ? -14.224 -1.301 -36.708 1.00 46.94 78 ILE A C 1
ATOM 617 O O . ILE A 1 78 ? -14.399 -2.315 -36.044 1.00 46.94 78 ILE A O 1
ATOM 621 N N . SER A 1 79 ? -15.209 -0.738 -37.407 1.00 47.28 79 SER A N 1
ATOM 622 C CA . SER A 1 79 ? -16.380 -1.480 -37.881 1.00 47.28 79 SER A CA 1
ATOM 623 C C . SER A 1 79 ? -16.210 -1.783 -39.362 1.00 47.28 79 SER A C 1
ATOM 625 O O . SER A 1 79 ? -16.867 -1.158 -40.186 1.00 47.28 79 SER A O 1
ATOM 627 N N . THR A 1 80 ? -15.330 -2.716 -39.723 1.00 42.22 80 THR A N 1
ATOM 628 C CA . THR A 1 80 ? -15.519 -3.576 -40.903 1.00 42.22 80 THR A CA 1
ATOM 629 C C . THR A 1 80 ? -14.576 -4.783 -40.839 1.00 42.22 80 THR A C 1
ATOM 631 O O . THR A 1 80 ? -13.460 -4.665 -40.354 1.00 42.22 80 THR A O 1
ATOM 634 N N . GLU A 1 81 ? -15.087 -5.912 -41.336 1.00 39.41 81 GLU A N 1
ATOM 635 C CA . GLU A 1 81 ? -14.416 -7.129 -41.828 1.00 39.41 81 GLU A CA 1
ATOM 636 C C . GLU A 1 81 ? -13.718 -8.129 -40.869 1.00 39.41 81 GLU A C 1
ATOM 638 O O . GLU A 1 81 ? -12.580 -7.995 -40.442 1.00 39.41 81 GLU A O 1
ATOM 643 N N . GLU A 1 82 ? -14.490 -9.190 -40.591 1.00 38.06 82 GLU A N 1
ATOM 644 C CA . GLU A 1 82 ? -14.160 -10.625 -40.534 1.00 38.06 82 GLU A CA 1
ATOM 645 C C . GLU A 1 82 ? -12.749 -11.118 -40.144 1.00 38.06 82 GLU A C 1
ATOM 647 O O . GLU A 1 82 ? -11.775 -10.979 -40.874 1.00 38.06 82 GLU A O 1
ATOM 652 N N . GLY A 1 83 ? -12.733 -11.972 -39.109 1.00 36.41 83 GLY A N 1
ATOM 653 C CA . GLY A 1 83 ? -11.953 -13.214 -39.147 1.00 36.41 83 GLY A CA 1
ATOM 654 C C . GLY A 1 83 ? -10.771 -13.316 -38.185 1.00 36.41 83 GLY A C 1
ATOM 655 O O . GLY A 1 83 ? -9.644 -13.026 -38.551 1.00 36.41 83 GLY A O 1
ATOM 656 N N . LEU A 1 84 ? -11.014 -13.861 -36.987 1.00 32.56 84 LEU A N 1
ATOM 657 C CA . LEU A 1 84 ? -10.388 -15.095 -36.470 1.00 32.56 84 LEU A CA 1
ATOM 658 C C . LEU A 1 84 ? -10.733 -15.258 -34.985 1.00 32.56 84 LEU A C 1
ATOM 660 O O . LEU A 1 84 ? -10.417 -14.428 -34.137 1.00 32.56 84 LEU A O 1
ATOM 664 N N . ARG A 1 85 ? -11.418 -16.360 -34.671 1.00 43.94 85 ARG A N 1
ATOM 665 C CA . ARG A 1 85 ? -11.747 -16.746 -33.300 1.00 43.94 85 ARG A CA 1
ATOM 666 C C . ARG A 1 85 ? -10.488 -17.204 -32.571 1.00 43.94 85 ARG A C 1
ATOM 668 O O . ARG A 1 85 ? -10.033 -18.322 -32.788 1.00 43.94 85 ARG A O 1
ATOM 675 N N . LEU A 1 86 ? -9.998 -16.370 -31.661 1.00 37.94 86 LEU A N 1
ATOM 676 C CA . LEU A 1 86 ? -9.154 -16.792 -30.548 1.00 37.94 86 LEU A CA 1
ATOM 677 C C . LEU A 1 86 ? -10.001 -16.814 -29.268 1.00 37.94 86 LEU A C 1
ATOM 679 O O . LEU A 1 86 ? -10.920 -16.022 -29.076 1.00 37.94 86 LEU A O 1
ATOM 683 N N . SER A 1 87 ? -9.762 -17.852 -28.482 1.00 36.94 87 SER A N 1
ATOM 684 C CA . SER A 1 87 ? -10.633 -18.452 -27.476 1.00 36.94 87 SER A CA 1
ATOM 685 C C . SER A 1 87 ? -11.196 -17.510 -26.401 1.00 36.94 87 SER A C 1
ATOM 687 O O . SER A 1 87 ? -10.493 -16.709 -25.799 1.00 36.94 87 SER A O 1
ATOM 689 N N . ASN A 1 88 ? -12.482 -17.706 -26.090 1.00 41.03 88 ASN A N 1
ATOM 690 C CA . ASN A 1 88 ? -13.247 -17.039 -25.031 1.00 41.03 88 ASN A CA 1
ATOM 691 C C . ASN A 1 88 ? -12.780 -17.431 -23.607 1.00 41.03 88 ASN A C 1
ATOM 693 O O . ASN A 1 88 ? -13.513 -18.120 -22.898 1.00 41.03 88 ASN A O 1
ATOM 697 N N . SER A 1 89 ? -11.605 -16.974 -23.163 1.00 41.81 89 SER A N 1
ATOM 698 C CA . SER A 1 89 ? -11.244 -16.980 -21.730 1.00 41.81 89 SER A CA 1
ATOM 699 C C . SER A 1 89 ? -11.085 -15.575 -21.129 1.00 41.81 89 SER A C 1
ATOM 701 O O . SER A 1 89 ? -11.050 -15.440 -19.909 1.00 41.81 89 SER A O 1
ATOM 703 N N . ASP A 1 90 ? -11.083 -14.525 -21.956 1.00 40.84 90 ASP A N 1
ATOM 704 C CA . ASP A 1 90 ? -10.744 -13.159 -21.522 1.00 40.84 90 ASP A CA 1
ATOM 705 C C . ASP A 1 90 ? -11.958 -12.279 -21.177 1.00 40.84 90 ASP A C 1
ATOM 707 O O . ASP A 1 90 ? -11.824 -11.160 -20.683 1.00 40.84 90 ASP A O 1
ATOM 711 N N . LYS A 1 91 ? -13.187 -12.780 -21.364 1.00 39.38 91 LYS A N 1
ATOM 712 C CA . LYS A 1 91 ? -14.407 -11.985 -21.124 1.00 39.38 91 LYS A CA 1
ATOM 713 C C . LYS A 1 91 ? -14.757 -11.755 -19.651 1.00 39.38 91 LYS A C 1
ATOM 715 O O . LYS A 1 91 ? -15.594 -10.900 -19.378 1.00 39.38 91 LYS A O 1
ATOM 720 N N . LEU A 1 92 ? -14.109 -12.441 -18.705 1.00 36.25 92 LEU A N 1
ATOM 721 C CA . LEU A 1 92 ? -14.283 -12.157 -17.271 1.00 36.25 92 LEU A CA 1
ATOM 722 C C . LEU A 1 92 ? -13.363 -11.025 -16.775 1.00 36.25 92 LEU A C 1
ATOM 724 O O . LEU A 1 92 ? -13.649 -10.408 -15.753 1.00 36.25 92 LEU A O 1
ATOM 728 N N . PHE A 1 93 ? -12.300 -10.703 -17.519 1.00 40.91 93 PHE A N 1
ATOM 729 C CA . PHE A 1 93 ? -11.402 -9.590 -17.196 1.00 40.91 93 PHE A CA 1
ATOM 730 C C . PHE A 1 93 ? -11.998 -8.224 -17.570 1.00 40.91 93 PHE A C 1
ATOM 732 O O . PHE A 1 93 ? -11.615 -7.207 -17.001 1.00 40.91 93 PHE A O 1
ATOM 739 N N . SER A 1 94 ? -12.995 -8.193 -18.464 1.00 39.06 94 SER A N 1
ATOM 740 C CA . SER A 1 94 ? -13.499 -6.939 -19.035 1.00 39.06 94 SER A CA 1
ATOM 741 C C . SER A 1 94 ? -14.383 -6.078 -18.131 1.00 39.06 94 SER A C 1
ATOM 743 O O . SER A 1 94 ? -14.508 -4.883 -18.384 1.00 39.06 94 SER A O 1
ATOM 745 N N . ALA A 1 95 ? -14.966 -6.637 -17.069 1.00 39.88 95 ALA A N 1
ATOM 746 C CA . ALA A 1 95 ? -15.834 -5.885 -16.155 1.00 39.88 95 ALA A CA 1
ATOM 747 C C . ALA A 1 95 ? -15.080 -5.215 -14.987 1.00 39.88 95 ALA A C 1
ATOM 749 O O . ALA A 1 95 ? -15.685 -4.471 -14.221 1.00 39.88 95 ALA A O 1
ATOM 750 N N . ASN A 1 96 ? -13.773 -5.473 -14.846 1.00 43.31 96 ASN A N 1
ATOM 751 C CA . ASN A 1 96 ? -12.949 -4.999 -13.729 1.00 43.31 96 ASN A CA 1
ATOM 752 C C . ASN A 1 96 ? -11.764 -4.125 -14.166 1.00 43.31 96 ASN A C 1
ATOM 754 O O . ASN A 1 96 ? -10.925 -3.830 -13.327 1.00 43.31 96 ASN A O 1
ATOM 758 N N . HIS A 1 97 ? -11.693 -3.676 -15.426 1.00 48.53 97 HIS A N 1
ATOM 759 C CA . HIS A 1 97 ? -10.568 -2.864 -15.932 1.00 48.53 97 HIS A CA 1
ATOM 760 C C . HIS A 1 97 ? -10.249 -1.630 -15.064 1.00 48.53 97 HIS A C 1
ATOM 762 O O . HIS A 1 97 ? -9.099 -1.240 -14.943 1.00 48.53 97 HIS A O 1
ATOM 768 N N . HIS A 1 98 ? -11.236 -1.086 -14.347 1.00 53.25 98 HIS A N 1
ATOM 769 C CA . HIS A 1 98 ? -11.051 0.056 -13.441 1.00 53.25 98 HIS A CA 1
ATOM 770 C C . HIS A 1 98 ? -10.334 -0.288 -12.124 1.00 53.25 98 HIS A C 1
ATOM 772 O O . HIS A 1 98 ? -9.935 0.607 -11.380 1.00 53.25 98 HIS A O 1
ATOM 778 N N . LYS A 1 99 ? -10.213 -1.577 -11.798 1.00 63.66 99 LYS A N 1
ATOM 779 C CA . LYS A 1 99 ? -9.535 -2.082 -10.608 1.00 63.66 99 LYS A CA 1
ATOM 780 C C . LYS A 1 99 ? -8.257 -2.758 -11.076 1.00 63.66 99 LYS A C 1
ATOM 782 O O . LYS A 1 99 ? -8.272 -3.914 -11.485 1.00 63.66 99 LYS A O 1
ATOM 787 N N . GLY A 1 100 ? -7.153 -2.016 -11.038 1.00 80.19 100 GLY A N 1
ATOM 788 C CA . GLY A 1 100 ? -5.833 -2.571 -11.320 1.00 80.19 100 GLY A CA 1
ATOM 789 C C . GLY A 1 100 ? -5.478 -3.776 -10.432 1.00 80.19 100 GLY A C 1
ATOM 790 O O . GLY A 1 100 ? -6.231 -4.201 -9.546 1.00 80.19 100 GLY A O 1
ATOM 791 N N . PHE A 1 101 ? -4.279 -4.310 -10.640 1.00 88.12 101 PHE A N 1
ATOM 792 C CA . PHE A 1 101 ? -3.772 -5.446 -9.876 1.00 88.12 101 PHE A CA 1
ATOM 793 C C . PHE A 1 101 ? -2.506 -5.078 -9.110 1.00 88.12 101 PHE A C 1
ATOM 795 O O . PHE A 1 101 ? -1.667 -4.317 -9.600 1.00 88.12 101 PHE A O 1
ATOM 802 N N . CYS A 1 102 ? -2.328 -5.684 -7.935 1.00 91.19 102 CYS A N 1
ATOM 803 C CA . CYS A 1 102 ? -1.071 -5.614 -7.201 1.00 91.19 102 CYS A CA 1
ATOM 804 C C . CYS A 1 102 ? 0.090 -6.108 -8.095 1.00 91.19 102 CYS A C 1
ATOM 806 O O . CYS A 1 102 ? 0.038 -7.260 -8.539 1.00 91.19 102 CYS A O 1
ATOM 808 N N . PRO A 1 103 ? 1.162 -5.314 -8.297 1.00 91.00 103 PRO A N 1
ATOM 809 C CA . PRO A 1 103 ? 2.305 -5.704 -9.132 1.00 91.00 103 PRO A CA 1
ATOM 810 C C . PRO A 1 103 ? 3.014 -6.984 -8.674 1.00 91.00 103 PRO A C 1
ATOM 812 O O . PRO A 1 103 ? 3.656 -7.657 -9.473 1.00 91.00 103 PRO A O 1
ATOM 815 N N . VAL A 1 104 ? 2.890 -7.329 -7.388 1.00 93.69 104 VAL A N 1
ATOM 816 C CA . VAL A 1 104 ? 3.580 -8.476 -6.786 1.00 93.69 104 VAL A CA 1
ATOM 817 C C . VAL A 1 104 ? 2.756 -9.757 -6.906 1.00 93.69 104 VAL A C 1
ATOM 819 O O . VAL A 1 104 ? 3.231 -10.761 -7.426 1.00 93.69 104 VAL A O 1
ATOM 822 N N . CYS A 1 105 ? 1.507 -9.738 -6.435 1.00 94.62 105 CYS A N 1
ATOM 823 C CA . CYS A 1 105 ? 0.693 -10.953 -6.292 1.00 94.62 105 CYS A CA 1
ATOM 824 C C . CYS A 1 105 ? -0.518 -11.021 -7.227 1.00 94.62 105 CYS A C 1
ATOM 826 O O . CYS A 1 105 ? -1.278 -11.985 -7.167 1.00 94.62 105 CYS A O 1
ATOM 828 N N . ARG A 1 106 ? -0.727 -9.997 -8.064 1.00 90.50 106 ARG A N 1
ATOM 829 C CA . ARG A 1 106 ? -1.870 -9.871 -8.982 1.00 90.50 106 ARG A CA 1
ATOM 830 C C . ARG A 1 106 ? -3.243 -9.917 -8.305 1.00 90.50 106 ARG A C 1
ATOM 832 O O . ARG A 1 106 ? -4.249 -10.130 -8.976 1.00 90.50 106 ARG A O 1
ATOM 839 N N . LYS A 1 107 ? -3.317 -9.708 -6.986 1.00 90.56 107 LYS A N 1
ATOM 840 C CA . LYS A 1 107 ? -4.598 -9.513 -6.300 1.00 90.56 107 LYS A CA 1
ATOM 841 C C . LYS A 1 107 ? -5.263 -8.247 -6.846 1.00 90.56 107 LYS A C 1
ATOM 843 O O . LYS A 1 107 ? -4.592 -7.227 -6.997 1.00 90.56 107 LYS A O 1
ATOM 848 N N . VAL A 1 108 ? -6.557 -8.338 -7.147 1.00 88.06 108 VAL A N 1
ATOM 849 C CA . VAL A 1 108 ? -7.389 -7.190 -7.539 1.00 88.06 108 VAL A CA 1
ATOM 850 C C . VAL A 1 108 ? -7.436 -6.202 -6.379 1.00 88.06 108 VAL A C 1
ATOM 852 O O . VAL A 1 108 ? -7.605 -6.625 -5.232 1.00 88.06 108 VAL A O 1
ATOM 855 N N . PHE A 1 109 ? -7.301 -4.911 -6.672 1.00 86.75 109 PHE A N 1
ATOM 856 C CA . PHE A 1 109 ? -7.432 -3.879 -5.649 1.00 86.75 109 PHE A CA 1
ATOM 857 C C . PHE A 1 109 ? -8.846 -3.848 -5.061 1.00 86.75 109 PHE A C 1
ATOM 859 O O . PHE A 1 109 ? -9.849 -3.855 -5.784 1.00 86.75 109 PHE A O 1
ATOM 866 N N . ASP A 1 110 ? -8.914 -3.819 -3.735 1.00 86.00 110 ASP A N 1
ATOM 867 C CA . ASP A 1 110 ? -10.156 -3.596 -3.005 1.00 86.00 110 ASP A CA 1
ATOM 868 C C . ASP A 1 110 ? -10.481 -2.093 -2.960 1.00 86.00 110 ASP A C 1
ATOM 870 O O . ASP A 1 110 ? -9.614 -1.249 -3.184 1.00 86.00 110 ASP A O 1
ATOM 874 N N . GLU A 1 111 ? -11.723 -1.737 -2.647 1.00 85.00 111 GLU A N 1
ATOM 875 C CA . GLU A 1 111 ? -12.160 -0.346 -2.489 1.00 85.00 111 GLU A CA 1
ATOM 876 C C . GLU A 1 111 ? -11.273 0.403 -1.489 1.00 85.00 111 GLU A C 1
ATOM 878 O O . GLU A 1 111 ? -10.772 1.478 -1.798 1.00 85.00 111 GLU A O 1
ATOM 883 N N . LYS A 1 112 ? -10.936 -0.242 -0.368 1.00 85.31 112 LYS A N 1
ATOM 884 C CA . LYS A 1 112 ? -10.019 0.307 0.643 1.00 85.31 112 LYS A CA 1
ATOM 885 C C . LYS A 1 112 ? -8.610 0.572 0.120 1.00 85.31 112 LYS A C 1
ATOM 887 O O . LYS A 1 112 ? -7.949 1.479 0.612 1.00 85.31 112 LYS A O 1
ATOM 892 N N . ASP A 1 113 ? -8.129 -0.225 -0.838 1.00 85.31 113 ASP A N 1
ATOM 893 C CA . ASP A 1 113 ? -6.828 0.037 -1.460 1.00 85.31 113 ASP A CA 1
ATOM 894 C C . ASP A 1 113 ? -6.901 1.329 -2.275 1.00 85.31 113 ASP A C 1
ATOM 896 O O . ASP A 1 113 ? -6.015 2.170 -2.173 1.00 85.31 113 ASP A O 1
ATOM 900 N N . ILE A 1 114 ? -7.980 1.501 -3.046 1.00 81.56 114 ILE A N 1
ATOM 901 C CA . ILE A 1 114 ? -8.201 2.659 -3.922 1.00 81.56 114 ILE A CA 1
ATOM 902 C C . ILE A 1 114 ? -8.387 3.938 -3.102 1.00 81.56 114 ILE A C 1
ATOM 904 O O . ILE A 1 114 ? -7.789 4.962 -3.430 1.00 81.56 114 ILE A O 1
ATOM 908 N N . GLU A 1 115 ? -9.180 3.882 -2.030 1.00 83.81 115 GLU A N 1
ATOM 909 C CA . GLU A 1 115 ? -9.365 5.005 -1.105 1.00 83.81 115 GLU A CA 1
ATOM 910 C C . GLU A 1 115 ? -8.030 5.445 -0.506 1.00 83.81 115 GLU A C 1
ATOM 912 O O . GLU A 1 115 ? -7.687 6.619 -0.578 1.00 83.81 115 GLU A O 1
ATOM 917 N N . HIS A 1 116 ? -7.222 4.492 -0.036 1.00 81.38 116 HIS A N 1
ATOM 918 C CA . HIS A 1 116 ? -5.908 4.791 0.521 1.00 81.38 116 HIS A CA 1
ATOM 919 C C . HIS A 1 116 ? -4.970 5.433 -0.518 1.00 81.38 116 HIS A C 1
ATOM 921 O O . HIS A 1 116 ? -4.192 6.319 -0.164 1.00 81.38 116 HIS A O 1
ATOM 927 N N . VAL A 1 117 ? -5.023 5.021 -1.800 1.00 77.25 117 VAL A N 1
ATOM 928 C CA . VAL A 1 117 ? -4.223 5.670 -2.866 1.00 77.25 117 VAL A CA 1
ATOM 929 C C . VAL A 1 117 ? -4.684 7.114 -3.045 1.00 77.25 117 VAL A C 1
ATOM 931 O O . VAL A 1 117 ? -3.857 8.017 -3.156 1.00 77.25 117 VAL A O 1
ATOM 934 N N . ARG A 1 118 ? -6.001 7.333 -3.103 1.00 77.62 118 ARG A N 1
ATOM 935 C CA . ARG A 1 118 ? -6.591 8.655 -3.324 1.00 77.62 118 ARG A CA 1
ATOM 936 C C . ARG A 1 118 ? -6.249 9.617 -2.190 1.00 77.62 118 ARG A C 1
ATOM 938 O O . ARG A 1 118 ? -5.783 10.713 -2.471 1.00 77.62 118 ARG A O 1
ATOM 945 N N . ASP A 1 119 ? -6.387 9.186 -0.942 1.00 80.38 119 ASP A N 1
ATOM 946 C CA . ASP A 1 119 ? -6.082 10.024 0.220 1.00 80.38 119 ASP A CA 1
ATOM 947 C C . ASP A 1 119 ? -4.594 10.432 0.240 1.00 80.38 119 ASP A C 1
ATOM 949 O O . ASP A 1 119 ? -4.253 11.571 0.564 1.00 80.38 119 ASP A O 1
ATOM 953 N N . LEU A 1 120 ? -3.696 9.532 -0.186 1.00 74.94 120 LEU A N 1
ATOM 954 C CA . LEU A 1 120 ? -2.275 9.842 -0.385 1.00 74.94 120 LEU A CA 1
ATOM 955 C C . LEU A 1 120 ? -2.045 10.866 -1.506 1.00 74.94 120 LEU A C 1
ATOM 957 O O . LEU A 1 120 ? -1.207 11.756 -1.351 1.00 74.94 120 LEU A O 1
ATOM 961 N N . LEU A 1 121 ? -2.754 10.753 -2.632 1.00 71.12 121 LEU A N 1
ATOM 962 C CA . LEU A 1 121 ? -2.665 11.715 -3.737 1.00 71.12 121 LEU A CA 1
ATOM 963 C C . LEU A 1 121 ? -3.139 13.112 -3.303 1.00 71.12 121 LEU A C 1
ATOM 965 O O . LEU A 1 121 ? -2.470 14.108 -3.586 1.00 71.12 121 LEU A O 1
ATOM 969 N N . ASP A 1 122 ? -4.247 13.189 -2.568 1.00 73.25 122 ASP A N 1
ATOM 970 C CA . ASP A 1 122 ? -4.811 14.447 -2.065 1.00 73.25 122 ASP A CA 1
ATOM 971 C C . ASP A 1 122 ? -3.883 15.111 -1.028 1.00 73.25 122 ASP A C 1
ATOM 973 O O . ASP A 1 122 ? -3.679 16.330 -1.041 1.00 73.25 122 ASP A O 1
ATOM 977 N N . ALA A 1 123 ? -3.234 14.314 -0.173 1.00 71.94 123 ALA A N 1
ATOM 978 C CA . ALA A 1 123 ? -2.245 14.812 0.781 1.00 71.94 123 ALA A CA 1
ATOM 979 C C . ALA A 1 123 ? -1.002 15.402 0.089 1.00 71.94 123 ALA A C 1
ATOM 981 O O . ALA A 1 123 ? -0.523 16.459 0.496 1.00 71.94 123 ALA A O 1
ATOM 982 N N . ASN A 1 124 ? -0.500 14.757 -0.972 1.00 63.69 124 ASN A N 1
ATOM 983 C CA . ASN A 1 124 ? 0.666 15.243 -1.721 1.00 63.69 124 ASN A CA 1
ATOM 984 C C . ASN A 1 124 ? 0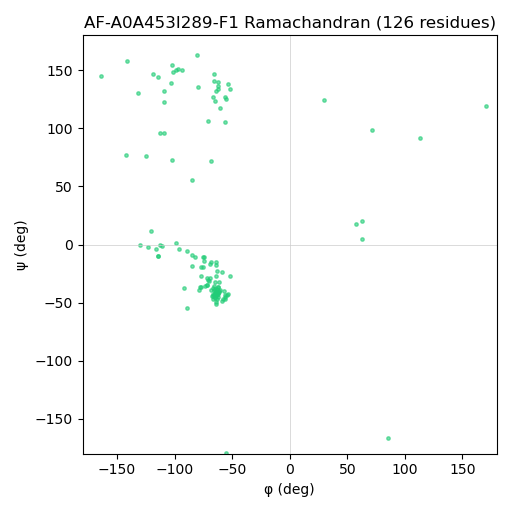.353 16.491 -2.562 1.00 63.69 124 ASN A C 1
ATOM 986 O O . ASN A 1 124 ? 1.199 17.372 -2.689 1.00 63.69 124 ASN A O 1
ATOM 990 N N . THR A 1 125 ? -0.855 16.599 -3.122 1.00 60.88 125 THR A N 1
ATOM 991 C CA . THR A 1 125 ? -1.264 17.791 -3.892 1.00 60.88 125 THR A CA 1
ATOM 992 C C . THR A 1 125 ? -1.497 19.015 -3.012 1.00 60.88 125 THR A C 1
ATOM 994 O O . THR A 1 125 ? -1.260 20.130 -3.461 1.00 60.88 125 THR A O 1
ATOM 997 N N . SER A 1 126 ? -1.898 18.820 -1.754 1.00 58.56 126 SER A N 1
ATOM 998 C CA . SER A 1 126 ? -2.097 19.906 -0.783 1.00 58.56 126 SER A CA 1
ATOM 999 C C . SER A 1 126 ? -0.791 20.486 -0.216 1.00 58.56 126 SER A C 1
ATOM 1001 O O . SER A 1 126 ? -0.824 21.501 0.477 1.00 58.56 126 SER A O 1
ATOM 1003 N N . GLN A 1 127 ? 0.349 19.834 -0.465 1.00 50.94 127 GLN A N 1
ATOM 1004 C CA . GLN A 1 127 ? 1.682 20.255 -0.010 1.00 50.94 127 GLN A CA 1
ATOM 1005 C C . GLN A 1 127 ? 2.498 20.996 -1.090 1.00 50.94 127 GLN A C 1
ATOM 1007 O O . GLN A 1 127 ? 3.641 21.377 -0.827 1.00 50.94 127 GLN A O 1
ATOM 1012 N N . LEU A 1 128 ? 1.921 21.197 -2.280 1.00 42.47 128 LEU A N 1
ATOM 1013 C CA . LEU A 1 128 ? 2.467 21.981 -3.398 1.00 42.47 128 LEU A CA 1
ATOM 1014 C C . LEU A 1 128 ? 1.877 23.397 -3.418 1.00 42.47 128 LEU A C 1
ATOM 1016 O O . LEU A 1 128 ? 2.641 24.326 -3.766 1.00 42.47 128 LEU A O 1
#

InterPro domains:
  IPR001841 Zinc finger, RING-type [PS50089] (23-106)
  IPR001841 Zinc finger, RING-type [SM00184] (23-105)
  IPR013083 Zinc finger, RING/FYVE/PHD-type [G3DSA:3.30.40.10] (14-124)
  IPR027370 Zinc finger, RING-type, eukaryotic [PF13445] (23-63)
  IPR039133 E3 ubiquitin-protein ligase RNF25 [PTHR13198] (1-120)